Protein AF-Q13ML5-F1 (afdb_monomer_lite)

Secondary structure (DSSP, 8-state):
--HHHHGGGS--TTBS---HHHHHHHHHHHHHHS---TT-SEEEEE-SS--EE-TTS-EE-EEEEEE-TTS-EEEEEE-

Sequence (79 aa):
MDMQRMLSQIGTSKFGTNSLKMITKYMEEVIENSSVSANGKDLIYQFSRNIGENVDGVATNTIKLFFDSKGRVRTAFPL

Structure (mmCIF, N/CA/C/O backbone):
data_AF-Q13ML5-F1
#
_entry.id   AF-Q13ML5-F1
#
loop_
_atom_site.group_PDB
_atom_site.id
_atom_site.type_symbol
_atom_site.label_atom_id
_atom_site.label_alt_id
_atom_site.label_comp_id
_atom_site.label_asym_id
_atom_site.label_entity_id
_atom_site.label_seq_id
_atom_site.pdbx_PDB_ins_code
_atom_site.Cartn_x
_atom_site.Cartn_y
_atom_site.Cartn_z
_atom_site.occupancy
_atom_site.B_iso_or_equiv
_atom_site.auth_seq_id
_atom_site.auth_comp_id
_atom_site.auth_asym_id
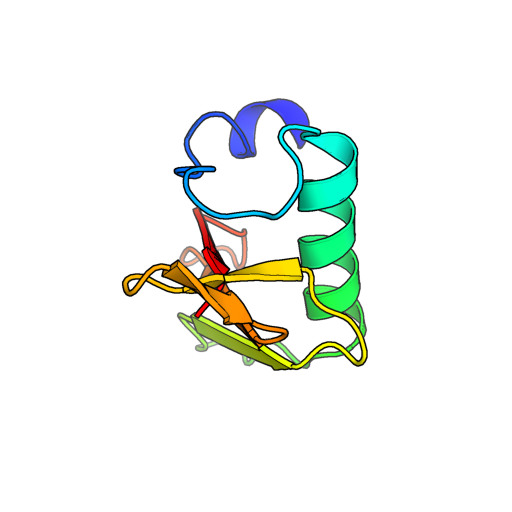_atom_site.auth_atom_id
_atom_site.pdbx_PDB_model_num
ATOM 1 N N . MET A 1 1 ? 9.090 17.901 -7.422 1.00 43.66 1 MET A N 1
ATOM 2 C CA . MET A 1 1 ? 8.091 17.336 -8.356 1.00 43.66 1 MET A CA 1
ATOM 3 C C . MET A 1 1 ? 7.031 16.643 -7.525 1.00 43.66 1 MET A C 1
ATOM 5 O O . MET A 1 1 ? 7.367 15.769 -6.738 1.00 43.66 1 MET A O 1
ATOM 9 N N . ASP A 1 2 ? 5.800 17.130 -7.636 1.00 42.53 2 ASP A N 1
ATOM 10 C CA . ASP A 1 2 ? 4.674 16.911 -6.728 1.00 42.53 2 ASP A CA 1
ATOM 11 C C . ASP A 1 2 ? 4.240 15.451 -6.577 1.00 42.53 2 ASP A C 1
ATOM 13 O O . ASP A 1 2 ? 3.496 14.916 -7.399 1.00 42.53 2 ASP A O 1
ATOM 17 N N . MET A 1 3 ? 4.614 14.838 -5.452 1.00 45.62 3 MET A N 1
ATOM 18 C CA . MET A 1 3 ? 4.049 13.562 -5.000 1.00 45.62 3 MET A CA 1
ATOM 19 C C . MET A 1 3 ? 2.519 13.665 -4.814 1.00 45.62 3 MET A C 1
ATOM 21 O O . MET A 1 3 ? 1.789 12.723 -5.108 1.00 45.62 3 MET A O 1
ATOM 25 N N . GLN A 1 4 ? 2.013 14.853 -4.448 1.00 45.25 4 GLN A N 1
ATOM 26 C CA . GLN A 1 4 ? 0.575 15.136 -4.324 1.00 45.25 4 GLN A CA 1
ATOM 27 C C . GLN A 1 4 ? -0.194 14.996 -5.646 1.00 45.25 4 GLN A C 1
ATOM 29 O O . GLN A 1 4 ? -1.365 14.622 -5.633 1.00 45.25 4 GLN A O 1
ATOM 34 N N . ARG A 1 5 ? 0.450 15.247 -6.794 1.00 42.19 5 ARG A N 1
ATOM 35 C CA . ARG A 1 5 ? -0.211 15.183 -8.105 1.00 42.19 5 ARG A CA 1
ATOM 36 C C . ARG A 1 5 ? -0.314 13.750 -8.645 1.00 42.19 5 ARG A C 1
ATOM 38 O O . ARG A 1 5 ? -1.139 13.504 -9.515 1.00 42.19 5 ARG A O 1
ATOM 45 N N . MET A 1 6 ? 0.479 12.805 -8.122 1.00 47.22 6 MET A N 1
ATOM 46 C CA . MET A 1 6 ? 0.421 11.385 -8.518 1.00 47.22 6 MET A CA 1
ATOM 47 C C . MET A 1 6 ? -0.718 10.609 -7.839 1.00 47.22 6 MET A C 1
ATOM 49 O O . MET A 1 6 ? -1.164 9.598 -8.370 1.00 47.22 6 MET A O 1
ATOM 53 N N . LEU A 1 7 ? -1.225 11.082 -6.697 1.00 50.31 7 LEU A N 1
ATOM 54 C CA . LEU A 1 7 ? -2.187 10.338 -5.874 1.00 50.31 7 LEU A CA 1
ATOM 55 C C . LEU A 1 7 ? -3.658 10.567 -6.262 1.00 50.31 7 LEU A C 1
ATOM 57 O O . LEU A 1 7 ? -4.514 9.787 -5.857 1.00 50.31 7 LEU A O 1
ATOM 61 N N . SER A 1 8 ? -3.972 11.596 -7.061 1.00 42.28 8 SER A N 1
ATOM 62 C CA . SER A 1 8 ? -5.364 11.979 -7.367 1.00 42.28 8 SER A CA 1
ATOM 63 C C . SER A 1 8 ? -6.112 11.005 -8.289 1.00 42.28 8 SER A C 1
ATOM 65 O O . SER A 1 8 ? -7.294 11.212 -8.547 1.00 42.28 8 SER A O 1
ATOM 67 N N . GLN A 1 9 ? -5.436 9.982 -8.824 1.00 42.03 9 GLN A N 1
ATOM 68 C CA . GLN A 1 9 ? -6.026 8.957 -9.697 1.00 42.03 9 GLN A CA 1
ATOM 69 C C . GLN A 1 9 ? -6.088 7.566 -9.056 1.00 42.03 9 GLN A C 1
ATOM 71 O O . GLN A 1 9 ? -6.559 6.623 -9.689 1.00 42.03 9 GLN A O 1
ATOM 76 N N . ILE A 1 10 ? -5.627 7.409 -7.814 1.00 49.22 10 ILE A N 1
ATOM 77 C CA . ILE A 1 10 ? -5.760 6.137 -7.107 1.00 49.22 10 ILE A CA 1
ATOM 78 C C . ILE A 1 10 ? -7.224 6.028 -6.709 1.00 49.22 10 ILE A C 1
ATOM 80 O O . ILE A 1 10 ? -7.702 6.841 -5.926 1.00 49.22 10 ILE A O 1
ATOM 84 N N . GLY A 1 11 ? -7.948 5.063 -7.279 1.00 49.34 11 GLY A N 1
ATOM 85 C CA . GLY A 1 11 ? -9.294 4.729 -6.829 1.00 49.34 11 GLY A CA 1
ATOM 86 C C . GLY A 1 11 ? -9.236 4.391 -5.343 1.00 49.34 11 GLY A C 1
ATOM 87 O O . GLY A 1 11 ? -8.873 3.282 -4.970 1.00 49.34 11 GLY A O 1
ATOM 88 N N . THR A 1 12 ? -9.550 5.359 -4.486 1.00 52.78 12 THR A N 1
ATOM 89 C CA . THR A 1 12 ? -9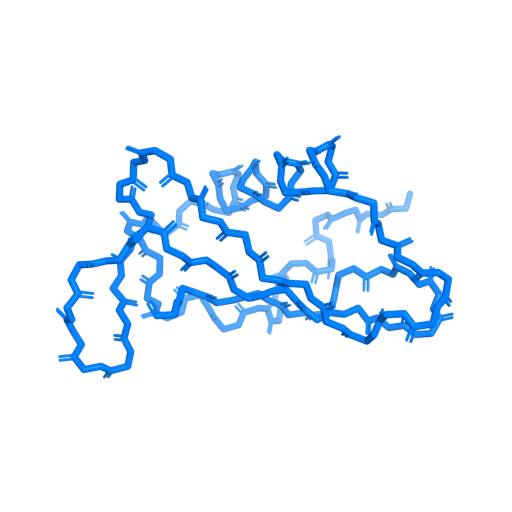.435 5.280 -3.022 1.00 52.78 12 THR A CA 1
ATOM 90 C C . THR A 1 12 ? -10.487 4.364 -2.396 1.00 52.78 12 THR A C 1
ATOM 92 O O . THR A 1 12 ? -10.702 4.417 -1.191 1.00 52.78 12 THR A O 1
ATOM 95 N N . SER A 1 13 ? -11.199 3.563 -3.192 1.00 60.12 13 SER A N 1
ATOM 96 C CA . SER A 1 13 ? -12.583 3.200 -2.891 1.00 60.12 13 SER A CA 1
ATOM 97 C C . SER A 1 13 ? -12.775 2.224 -1.735 1.00 60.12 13 SER A C 1
ATOM 99 O O . SER A 1 13 ? -13.925 1.984 -1.387 1.00 60.12 13 SER A O 1
AT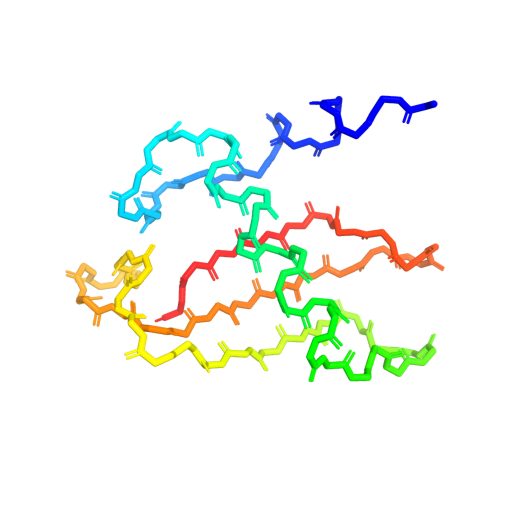OM 101 N N . LYS A 1 14 ? -11.714 1.690 -1.116 1.00 77.50 14 LYS A N 1
ATOM 102 C CA . LYS A 1 14 ? -11.846 0.737 -0.001 1.00 77.50 14 LYS A CA 1
ATOM 103 C C . LYS A 1 14 ? -10.784 0.828 1.095 1.00 77.50 14 LYS A C 1
ATOM 105 O O . LYS A 1 14 ? -10.690 -0.063 1.935 1.00 77.50 14 LYS A O 1
ATOM 110 N N . PHE A 1 15 ? -9.970 1.883 1.116 1.00 86.19 15 PHE A N 1
ATOM 111 C CA . PHE A 1 15 ? -9.113 2.115 2.282 1.00 86.19 15 PHE A CA 1
ATOM 112 C C . PHE A 1 15 ? -9.991 2.464 3.486 1.00 86.19 15 PHE A C 1
ATOM 114 O O . PHE A 1 15 ? -10.973 3.189 3.346 1.00 86.19 15 PHE A O 1
ATOM 121 N N . GLY A 1 16 ? -9.604 2.034 4.688 1.00 85.88 16 GLY A N 1
ATOM 122 C CA . GLY A 1 16 ? -10.314 2.360 5.937 1.00 85.88 16 GLY A CA 1
ATOM 123 C C . GLY A 1 16 ? -10.239 3.847 6.320 1.00 85.88 16 GLY A C 1
ATOM 124 O O . GLY A 1 16 ? -10.556 4.235 7.440 1.00 85.88 16 GLY A O 1
ATOM 125 N N . THR A 1 17 ? -9.751 4.694 5.413 1.00 83.06 17 THR A N 1
ATOM 126 C CA . THR A 1 17 ? -9.579 6.128 5.582 1.00 83.06 17 THR A CA 1
ATOM 127 C C . THR A 1 17 ? -9.675 6.835 4.235 1.00 83.06 17 THR A C 1
ATOM 129 O O . THR A 1 17 ? -9.128 6.375 3.237 1.00 83.06 17 THR A O 1
ATOM 132 N N . ASN A 1 18 ? -10.296 8.013 4.233 1.00 82.62 18 ASN A N 1
ATOM 133 C CA . ASN A 1 18 ? -10.297 8.928 3.087 1.00 82.62 18 ASN A CA 1
ATOM 134 C C . ASN A 1 18 ? -9.113 9.914 3.124 1.00 82.62 18 ASN A C 1
ATOM 136 O O . ASN A 1 18 ? -9.005 10.807 2.285 1.00 82.62 18 ASN A O 1
ATOM 140 N N . SER A 1 19 ? -8.226 9.799 4.119 1.00 84.56 19 SER A N 1
ATOM 141 C CA . SER A 1 19 ? -7.074 10.686 4.262 1.00 84.56 19 SER A CA 1
ATOM 142 C C . SER A 1 19 ? -5.970 10.290 3.289 1.00 84.56 19 SER A C 1
ATOM 144 O O . SER A 1 19 ? -5.269 9.299 3.500 1.00 84.56 19 SER A O 1
ATOM 146 N N . LEU A 1 20 ? -5.750 11.119 2.265 1.00 83.81 20 LEU A N 1
ATOM 147 C CA . LEU A 1 20 ? -4.649 10.944 1.311 1.00 83.81 20 LEU A CA 1
ATOM 148 C C . LEU A 1 20 ? -3.301 10.784 2.019 1.00 83.81 20 LEU A C 1
ATOM 150 O O . LEU A 1 20 ? -2.532 9.903 1.664 1.00 83.81 20 LEU A O 1
ATOM 154 N N . LYS A 1 21 ? -3.051 11.564 3.079 1.00 86.81 21 LYS A N 1
ATOM 155 C CA . LYS A 1 21 ? -1.812 11.483 3.864 1.00 86.81 21 LYS A CA 1
ATOM 156 C C . LYS A 1 21 ? -1.609 10.101 4.494 1.00 86.81 21 LYS A C 1
ATOM 158 O O . LYS A 1 21 ? -0.482 9.625 4.556 1.00 86.81 21 LYS A O 1
ATOM 163 N N . MET A 1 22 ? -2.676 9.467 4.981 1.00 86.88 22 MET A N 1
ATOM 164 C CA . MET A 1 22 ? -2.599 8.116 5.553 1.00 86.88 22 MET A CA 1
ATOM 165 C C . MET A 1 22 ? -2.372 7.067 4.466 1.00 86.88 22 MET A C 1
ATOM 167 O O . MET A 1 22 ? -1.542 6.180 4.636 1.00 86.88 22 MET A O 1
ATOM 171 N N . ILE A 1 23 ? -3.058 7.210 3.333 1.00 87.19 23 ILE A N 1
ATOM 172 C CA . ILE A 1 23 ? -2.893 6.329 2.175 1.00 87.19 23 ILE A CA 1
ATOM 173 C C . ILE A 1 23 ? -1.452 6.391 1.642 1.00 87.19 23 ILE A C 1
ATOM 175 O O . ILE A 1 23 ? -0.853 5.350 1.383 1.00 87.19 23 ILE A O 1
ATOM 179 N N . THR A 1 24 ? -0.861 7.586 1.547 1.00 86.81 24 THR A N 1
ATOM 180 C CA . THR A 1 24 ? 0.550 7.760 1.167 1.00 86.81 24 THR A CA 1
ATOM 181 C C . THR A 1 24 ? 1.483 7.038 2.128 1.00 86.81 24 THR A C 1
ATOM 183 O O . THR A 1 24 ? 2.355 6.306 1.673 1.00 86.81 24 THR A O 1
ATOM 186 N N . LYS A 1 25 ? 1.254 7.156 3.442 1.00 90.12 25 LYS A N 1
ATOM 187 C CA . LYS A 1 25 ? 2.061 6.449 4.446 1.00 90.12 25 LYS A CA 1
ATOM 188 C C . LYS A 1 25 ? 2.019 4.931 4.285 1.00 90.12 25 LYS A C 1
ATOM 190 O O . LYS A 1 25 ? 3.038 4.283 4.479 1.00 90.12 25 LYS A O 1
ATOM 195 N N . TYR A 1 26 ? 0.869 4.355 3.922 1.00 89.69 26 TYR A N 1
ATOM 196 C CA . TYR A 1 26 ? 0.803 2.921 3.623 1.00 89.69 26 TYR A CA 1
ATOM 197 C C . TYR A 1 26 ? 1.702 2.557 2.440 1.00 89.69 26 TYR A C 1
ATOM 199 O O . TYR A 1 26 ? 2.400 1.554 2.497 1.00 89.69 26 TYR A O 1
ATOM 207 N N . MET A 1 27 ? 1.715 3.368 1.380 1.00 88.56 27 MET A N 1
ATOM 208 C CA . MET A 1 27 ? 2.571 3.114 0.216 1.00 88.56 27 MET A CA 1
ATOM 209 C C . MET A 1 27 ? 4.055 3.256 0.553 1.00 88.56 27 MET A C 1
ATOM 211 O O . MET A 1 27 ? 4.851 2.435 0.108 1.00 88.56 27 MET A O 1
ATOM 215 N N . GLU A 1 28 ? 4.420 4.270 1.337 1.00 88.69 28 GLU A N 1
ATOM 216 C CA . GLU A 1 28 ? 5.791 4.476 1.816 1.00 88.69 28 GLU A CA 1
ATOM 217 C C . GLU A 1 28 ? 6.266 3.275 2.643 1.00 88.69 28 GLU A C 1
ATOM 219 O O . GLU A 1 28 ? 7.302 2.701 2.322 1.00 88.69 28 GLU A O 1
ATOM 224 N N . GLU A 1 29 ? 5.464 2.810 3.609 1.00 90.12 29 GLU A N 1
ATOM 225 C CA . GLU A 1 29 ? 5.783 1.628 4.426 1.00 90.12 29 GLU A CA 1
ATOM 226 C C . GLU A 1 29 ? 6.014 0.386 3.557 1.00 90.12 29 GLU A C 1
ATOM 228 O O . GLU A 1 29 ? 6.958 -0.369 3.779 1.00 90.12 29 GLU A O 1
ATOM 233 N N . VAL A 1 30 ? 5.190 0.187 2.528 1.00 89.31 30 VAL A N 1
ATOM 234 C CA . VAL A 1 30 ? 5.344 -0.939 1.601 1.00 89.31 30 VAL A CA 1
ATOM 235 C C . VAL A 1 30 ? 6.661 -0.850 0.831 1.00 89.31 30 VAL A C 1
ATOM 237 O O . VAL A 1 30 ? 7.360 -1.854 0.715 1.00 89.31 30 VAL A O 1
ATOM 240 N N . ILE A 1 31 ? 7.002 0.331 0.308 1.00 85.44 31 ILE A N 1
ATOM 241 C CA . ILE A 1 31 ? 8.225 0.559 -0.477 1.00 85.44 31 ILE A CA 1
ATOM 242 C C . ILE A 1 31 ? 9.475 0.415 0.398 1.00 85.44 31 ILE A C 1
ATOM 244 O O . ILE A 1 31 ? 10.466 -0.148 -0.054 1.00 85.44 31 ILE A O 1
ATOM 248 N N . GLU A 1 32 ? 9.433 0.890 1.642 1.00 87.31 32 GLU A N 1
ATOM 249 C CA . GLU A 1 32 ? 10.550 0.782 2.588 1.00 87.31 32 GLU A CA 1
ATOM 250 C C . GLU A 1 32 ? 10.808 -0.665 3.024 1.00 87.31 32 GLU A C 1
ATOM 252 O O . GLU A 1 32 ? 11.961 -1.069 3.173 1.00 87.31 32 GLU A O 1
ATOM 257 N N . ASN A 1 33 ? 9.747 -1.458 3.206 1.00 86.38 33 ASN A N 1
ATOM 258 C CA . ASN A 1 33 ? 9.849 -2.828 3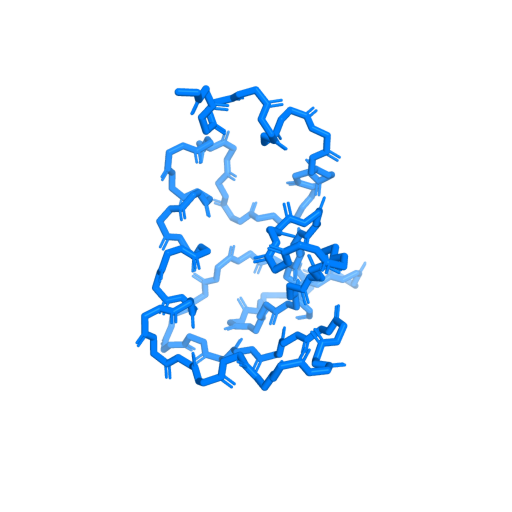.719 1.00 86.38 33 ASN A CA 1
ATOM 259 C C . ASN A 1 33 ? 9.941 -3.896 2.624 1.00 86.38 33 ASN A C 1
ATOM 261 O O . ASN A 1 33 ? 10.105 -5.077 2.932 1.00 86.38 33 ASN A O 1
ATOM 265 N N . SER A 1 34 ? 9.843 -3.513 1.351 1.00 78.94 34 SER A N 1
ATOM 266 C CA . SER A 1 34 ? 9.807 -4.465 0.243 1.00 78.94 34 SER A CA 1
ATOM 267 C C . SER A 1 34 ? 10.850 -4.131 -0.814 1.00 78.94 34 SER A C 1
ATOM 269 O O . SER A 1 34 ? 10.985 -2.994 -1.255 1.00 78.94 34 SER A O 1
ATOM 271 N N . SER A 1 35 ? 11.564 -5.148 -1.296 1.00 70.19 35 SER A N 1
ATOM 272 C CA . SER A 1 35 ? 12.464 -4.978 -2.435 1.00 70.19 35 SER A CA 1
ATOM 273 C C . SER A 1 35 ? 11.647 -4.975 -3.728 1.00 70.19 35 SER A C 1
ATOM 275 O O . SER A 1 35 ? 11.207 -6.023 -4.206 1.00 70.19 35 SER A O 1
ATOM 277 N N . VAL A 1 36 ? 11.414 -3.790 -4.298 1.00 65.12 36 VAL A N 1
ATOM 278 C CA . VAL A 1 36 ? 10.832 -3.670 -5.640 1.00 65.12 36 VAL A CA 1
ATOM 279 C C . VAL A 1 36 ? 11.867 -4.205 -6.630 1.00 65.12 36 VAL A C 1
ATOM 281 O O . VAL A 1 36 ? 12.876 -3.554 -6.902 1.00 65.12 36 VAL A O 1
ATOM 284 N N . SER A 1 37 ? 11.659 -5.417 -7.150 1.00 58.47 37 SER A N 1
ATOM 285 C CA . SER A 1 37 ? 12.528 -5.940 -8.209 1.00 58.47 37 SER A CA 1
ATOM 286 C C . SER A 1 37 ? 12.483 -5.002 -9.422 1.00 58.47 37 SER A C 1
ATOM 288 O O . SER A 1 37 ? 11.427 -4.464 -9.748 1.00 58.47 37 SER A O 1
ATOM 290 N N . ALA A 1 38 ? 13.607 -4.820 -10.123 1.00 54.19 38 ALA A N 1
ATOM 291 C CA . ALA A 1 38 ? 13.716 -3.887 -11.256 1.00 54.19 38 ALA A CA 1
ATOM 292 C C . ALA A 1 38 ? 12.709 -4.153 -12.402 1.00 54.19 38 ALA A C 1
ATOM 294 O O . ALA A 1 38 ? 12.491 -3.286 -13.243 1.00 54.19 38 ALA A O 1
ATOM 295 N N . ASN A 1 39 ? 12.076 -5.333 -12.411 1.00 59.12 39 ASN A N 1
ATOM 296 C CA . ASN A 1 39 ? 11.059 -5.757 -13.377 1.00 59.12 39 ASN A CA 1
ATOM 297 C C . ASN A 1 39 ? 9.660 -5.955 -12.754 1.00 59.12 39 ASN A C 1
ATOM 299 O O . ASN A 1 39 ? 8.729 -6.361 -13.454 1.00 59.12 39 ASN A O 1
ATOM 303 N N . GLY A 1 40 ? 9.506 -5.715 -11.450 1.00 63.66 40 GLY A N 1
ATOM 304 C CA . GLY A 1 40 ? 8.266 -5.925 -10.713 1.00 63.66 40 GLY A CA 1
ATOM 305 C C . GLY A 1 40 ? 7.218 -4.897 -11.116 1.00 63.66 40 GLY A C 1
ATOM 306 O O . GLY A 1 40 ? 7.343 -3.715 -10.808 1.00 63.66 40 GLY A O 1
ATOM 307 N N . LYS A 1 41 ? 6.177 -5.345 -11.822 1.00 79.50 41 LYS A N 1
ATOM 308 C CA . LYS A 1 41 ? 5.036 -4.495 -12.203 1.00 79.50 41 LYS A CA 1
ATOM 309 C C . LYS A 1 41 ? 4.063 -4.288 -11.042 1.00 79.50 41 LYS A C 1
ATOM 311 O O . LYS A 1 41 ? 3.252 -3.362 -11.080 1.00 79.50 41 LYS A O 1
ATOM 316 N N . ASP A 1 42 ? 4.146 -5.141 -10.029 1.00 85.00 42 ASP A N 1
ATOM 317 C CA . ASP A 1 42 ? 3.296 -5.140 -8.856 1.00 85.00 42 ASP A CA 1
ATOM 318 C C . ASP A 1 42 ? 4.023 -5.639 -7.604 1.00 85.00 42 ASP A C 1
ATOM 320 O O . ASP A 1 42 ? 5.080 -6.267 -7.668 1.00 85.00 42 ASP A O 1
ATOM 324 N N . LEU A 1 43 ? 3.442 -5.316 -6.452 1.00 88.19 43 LEU A N 1
ATOM 325 C CA . LEU A 1 43 ? 3.932 -5.703 -5.137 1.00 88.19 43 LEU A CA 1
ATOM 326 C C . LEU A 1 43 ? 2.745 -5.958 -4.219 1.00 88.19 43 LEU A C 1
ATOM 328 O O . LEU A 1 43 ? 1.803 -5.167 -4.184 1.00 88.19 43 LEU A O 1
ATOM 332 N N . ILE A 1 44 ? 2.789 -7.073 -3.497 1.00 89.75 44 ILE A N 1
ATOM 333 C CA . ILE A 1 44 ? 1.791 -7.431 -2.492 1.00 89.75 44 ILE A CA 1
ATOM 334 C C . ILE A 1 44 ? 2.465 -7.380 -1.129 1.00 89.75 44 ILE A C 1
ATOM 336 O O . ILE A 1 44 ? 3.522 -7.980 -0.941 1.00 89.75 44 ILE A O 1
ATOM 340 N N . TYR A 1 45 ? 1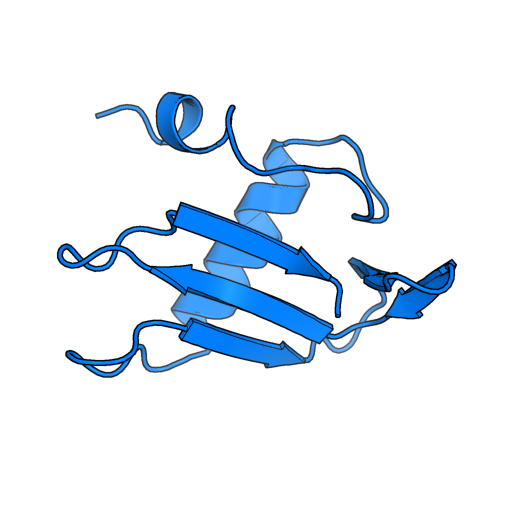.854 -6.661 -0.197 1.00 91.31 45 TYR A N 1
ATOM 341 C CA . TYR A 1 45 ? 2.372 -6.503 1.156 1.00 91.31 45 TYR A CA 1
ATOM 342 C C . TYR A 1 45 ? 1.255 -6.693 2.173 1.00 91.31 45 TYR A C 1
ATOM 344 O O . TYR A 1 45 ? 0.128 -6.235 1.966 1.00 91.31 45 TYR A O 1
ATOM 352 N N . GLN A 1 46 ? 1.583 -7.362 3.275 1.00 93.69 46 GLN A N 1
ATOM 353 C CA . GLN A 1 46 ? 0.659 -7.631 4.364 1.00 93.69 46 GLN A CA 1
ATOM 354 C C . GLN A 1 46 ? 1.054 -6.817 5.597 1.00 93.69 46 GLN A C 1
ATOM 356 O O . GLN A 1 46 ? 2.128 -6.994 6.165 1.00 93.69 46 GLN A O 1
ATOM 361 N N . PHE A 1 47 ? 0.160 -5.937 6.027 1.00 92.88 47 PHE A N 1
ATOM 362 C CA . PHE A 1 47 ? 0.296 -5.169 7.254 1.00 92.88 47 PHE A CA 1
ATOM 363 C C . PHE A 1 47 ? -0.079 -6.014 8.478 1.00 92.88 47 PHE A C 1
ATOM 365 O O . PHE A 1 47 ? -0.917 -6.913 8.426 1.00 92.88 47 PHE A O 1
ATOM 372 N N . SER A 1 48 ? 0.460 -5.645 9.639 1.00 93.56 48 SER A N 1
ATOM 373 C CA . SER A 1 48 ? 0.023 -6.182 10.938 1.00 93.56 48 SER A CA 1
ATOM 374 C C . SER A 1 48 ? -1.339 -5.644 11.397 1.00 93.56 48 SER A C 1
ATOM 376 O O . SER A 1 48 ? -1.884 -6.100 12.400 1.00 93.56 48 SER A O 1
ATOM 378 N N . ARG A 1 49 ? -1.891 -4.661 10.678 1.00 93.06 49 ARG A N 1
ATOM 379 C CA . ARG A 1 49 ? -3.122 -3.939 11.012 1.00 93.06 49 ARG A CA 1
ATOM 380 C C . ARG A 1 49 ? -4.086 -3.937 9.836 1.00 93.06 49 ARG A C 1
ATOM 382 O O . ARG A 1 49 ? -3.656 -3.988 8.688 1.00 93.06 49 ARG A O 1
ATOM 389 N N . ASN A 1 50 ? -5.378 -3.822 10.129 1.00 93.69 50 ASN A N 1
ATOM 390 C CA . ASN A 1 50 ? -6.369 -3.548 9.096 1.00 93.69 50 ASN A CA 1
ATOM 391 C C . ASN A 1 50 ? -6.055 -2.202 8.413 1.00 93.69 50 ASN A C 1
ATOM 393 O O . ASN A 1 50 ? -5.709 -1.223 9.083 1.00 93.69 50 ASN A O 1
ATOM 397 N N . ILE A 1 51 ? -6.168 -2.174 7.087 1.00 93.12 51 ILE A N 1
ATOM 398 C CA . ILE A 1 51 ? -5.958 -0.976 6.262 1.00 93.12 51 ILE A CA 1
ATOM 399 C C . ILE A 1 51 ? -7.193 -0.593 5.436 1.00 93.12 51 ILE A C 1
ATOM 401 O O . ILE A 1 51 ? -7.178 0.425 4.739 1.00 93.12 51 ILE A O 1
ATOM 405 N N . GLY A 1 52 ? -8.255 -1.394 5.496 1.00 92.56 52 GLY A N 1
ATOM 406 C CA . GLY A 1 52 ? -9.476 -1.203 4.729 1.00 92.56 52 GLY A CA 1
ATOM 407 C C . GLY A 1 52 ? -10.251 -2.493 4.512 1.00 92.56 52 GLY A C 1
ATOM 408 O O . GLY A 1 52 ? -10.218 -3.407 5.341 1.00 92.56 52 GLY A O 1
ATOM 409 N N . GLU A 1 53 ? -10.934 -2.549 3.377 1.00 92.25 53 GLU A N 1
ATOM 410 C CA . GLU A 1 53 ? -11.785 -3.656 2.953 1.00 92.25 53 GLU A CA 1
ATOM 411 C C . GLU A 1 53 ? -11.408 -4.137 1.551 1.00 92.25 53 GLU A C 1
ATOM 413 O O . GLU A 1 53 ? -10.961 -3.364 0.703 1.00 92.25 53 GLU A O 1
ATOM 418 N N . ASN A 1 54 ? -11.620 -5.420 1.283 1.00 87.38 54 ASN A N 1
ATOM 419 C CA . ASN A 1 54 ? -11.448 -5.987 -0.047 1.00 87.38 54 ASN A CA 1
ATOM 420 C C . ASN A 1 54 ? -12.670 -5.764 -0.950 1.00 87.38 54 ASN A C 1
ATOM 422 O O . ASN A 1 54 ? -13.667 -5.149 -0.563 1.00 87.38 54 ASN A O 1
ATOM 426 N N . VAL A 1 55 ? -12.631 -6.292 -2.179 1.00 82.19 55 VAL A N 1
ATOM 427 C CA . VAL A 1 55 ? -13.739 -6.192 -3.149 1.00 82.19 55 VAL A CA 1
ATOM 428 C C . VAL A 1 55 ? -15.080 -6.714 -2.617 1.00 82.19 55 VAL A C 1
ATOM 430 O O . VAL A 1 55 ? -16.108 -6.137 -2.976 1.00 82.19 55 VAL A O 1
ATOM 433 N N . ASP A 1 56 ? -15.059 -7.651 -1.672 1.00 84.06 56 ASP A N 1
ATOM 434 C CA . ASP A 1 56 ? -16.239 -8.254 -1.042 1.00 84.06 56 ASP A CA 1
ATOM 435 C C . ASP A 1 56 ? -16.713 -7.513 0.227 1.00 84.06 56 ASP A C 1
ATOM 437 O O . ASP A 1 56 ? -17.715 -7.895 0.825 1.00 84.06 56 ASP A O 1
ATOM 441 N N . GLY A 1 57 ? -16.022 -6.444 0.646 1.00 86.75 57 GLY A N 1
ATOM 442 C CA . GLY A 1 57 ? -16.348 -5.684 1.864 1.00 86.75 57 GLY A CA 1
ATOM 443 C C . GLY A 1 57 ? -15.794 -6.309 3.148 1.00 86.75 57 GLY A C 1
ATOM 444 O O . GLY A 1 57 ? -16.196 -5.943 4.249 1.00 86.75 57 GLY A O 1
ATOM 445 N N . VAL A 1 58 ? -14.875 -7.269 3.031 1.00 90.38 58 VAL A N 1
ATOM 446 C CA . VAL A 1 58 ? -14.230 -7.914 4.176 1.00 90.38 58 VAL A CA 1
ATOM 447 C C . VAL A 1 58 ? -13.003 -7.115 4.588 1.00 90.38 58 VAL A C 1
ATOM 449 O O . VAL A 1 58 ? -12.161 -6.770 3.759 1.00 90.38 58 VAL A O 1
ATOM 452 N N . ALA A 1 59 ? -12.888 -6.862 5.890 1.00 94.00 59 ALA A N 1
ATOM 453 C CA . ALA A 1 59 ? -11.722 -6.268 6.526 1.00 94.00 59 ALA A CA 1
ATOM 454 C C . ALA A 1 59 ? -10.414 -6.943 6.068 1.00 94.00 59 ALA A C 1
ATOM 456 O O . ALA A 1 59 ? -10.234 -8.145 6.252 1.00 94.00 59 ALA A O 1
ATOM 457 N N . THR A 1 60 ? -9.475 -6.160 5.535 1.00 94.62 60 THR A N 1
ATOM 458 C CA . THR A 1 60 ? -8.189 -6.660 5.043 1.00 94.62 60 THR A CA 1
ATOM 459 C C . THR A 1 60 ? -7.002 -5.898 5.610 1.00 94.62 60 THR A C 1
A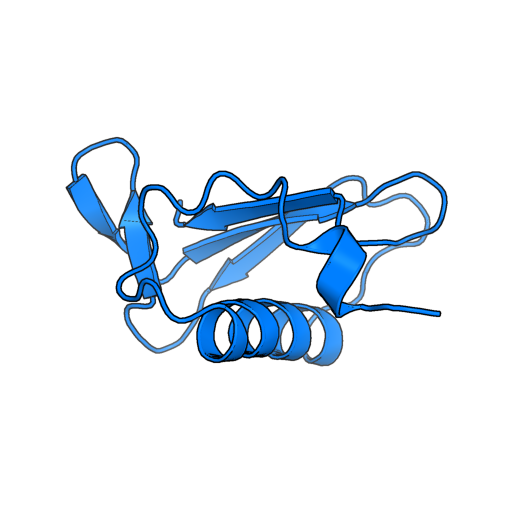TOM 461 O O . THR A 1 60 ? -7.061 -4.709 5.940 1.00 94.62 60 THR A O 1
ATOM 464 N N . ASN A 1 61 ? -5.895 -6.620 5.726 1.00 95.19 61 ASN A N 1
ATOM 465 C CA . ASN A 1 61 ? -4.581 -6.095 6.050 1.00 95.19 61 ASN A CA 1
ATOM 466 C C . ASN A 1 61 ? -3.608 -6.187 4.867 1.00 95.19 61 ASN A C 1
ATOM 468 O O . ASN A 1 61 ? -2.424 -5.926 5.041 1.00 95.19 61 ASN A O 1
ATOM 472 N N . THR A 1 62 ? -4.070 -6.574 3.680 1.00 92.75 62 THR A N 1
ATOM 473 C CA . THR A 1 62 ? -3.209 -6.773 2.511 1.00 92.75 62 THR A CA 1
ATOM 474 C C . THR A 1 62 ? -3.431 -5.659 1.502 1.00 92.75 62 THR A C 1
ATOM 476 O O . THR A 1 62 ? -4.564 -5.259 1.249 1.00 92.75 62 THR A O 1
ATOM 479 N N . ILE A 1 63 ? -2.352 -5.158 0.909 1.00 90.44 63 ILE A N 1
ATOM 480 C CA . ILE A 1 63 ? -2.392 -4.174 -0.174 1.00 90.44 63 ILE A CA 1
ATOM 481 C C . ILE A 1 63 ? -1.699 -4.728 -1.412 1.00 90.44 63 ILE A C 1
ATOM 483 O O . ILE A 1 63 ? -0.694 -5.438 -1.312 1.00 90.44 63 ILE A O 1
ATOM 487 N N . LYS A 1 64 ? -2.199 -4.341 -2.584 1.00 89.50 64 LYS A N 1
ATOM 488 C CA . LYS A 1 64 ? -1.501 -4.508 -3.855 1.00 89.50 64 LYS A CA 1
ATOM 489 C C . LYS A 1 64 ? -1.132 -3.152 -4.433 1.00 89.50 64 LYS A C 1
ATOM 491 O O . LYS A 1 64 ? -2.008 -2.312 -4.627 1.00 89.50 64 LYS A O 1
ATOM 496 N N . LEU A 1 65 ? 0.149 -2.950 -4.723 1.00 88.75 65 LEU A N 1
ATOM 497 C CA . LEU A 1 65 ? 0.680 -1.787 -5.431 1.00 88.75 65 LEU A CA 1
ATOM 498 C C . LEU A 1 65 ? 1.030 -2.185 -6.860 1.00 88.75 65 LEU A C 1
ATOM 500 O O . LEU A 1 65 ? 1.528 -3.280 -7.100 1.00 88.75 65 LEU A O 1
ATOM 504 N N . PHE A 1 66 ? 0.814 -1.268 -7.792 1.00 86.75 66 PHE A N 1
ATOM 505 C CA . PHE A 1 66 ? 1.254 -1.363 -9.177 1.00 86.75 66 PHE A CA 1
ATOM 506 C C . PHE A 1 66 ? 2.198 -0.217 -9.482 1.00 86.75 66 PHE A C 1
ATOM 508 O O . PHE A 1 66 ? 1.903 0.937 -9.151 1.00 86.75 66 PHE A O 1
ATOM 515 N N . PHE A 1 67 ? 3.291 -0.529 -10.165 1.00 84.12 67 PHE A N 1
ATOM 516 C CA . PHE A 1 67 ? 4.312 0.437 -10.540 1.00 84.12 67 PHE A CA 1
ATOM 517 C C . PHE A 1 67 ? 4.309 0.673 -12.053 1.00 84.12 67 PHE A C 1
ATOM 519 O O . PHE A 1 67 ? 3.930 -0.194 -12.843 1.00 84.12 67 PHE A O 1
ATOM 526 N N . ASP A 1 68 ? 4.701 1.874 -12.469 1.00 82.00 68 ASP A N 1
ATOM 527 C CA . ASP A 1 68 ? 5.013 2.165 -13.866 1.00 82.00 68 ASP A CA 1
ATOM 528 C C . ASP A 1 68 ? 6.432 1.689 -14.238 1.00 82.00 68 ASP A C 1
ATOM 530 O O . ASP A 1 68 ? 7.208 1.229 -13.400 1.00 82.00 68 ASP A O 1
ATOM 534 N N . SER A 1 69 ? 6.806 1.824 -15.514 1.00 78.81 69 SER A N 1
ATOM 535 C CA . SER A 1 69 ? 8.145 1.457 -16.005 1.00 78.81 69 SER A CA 1
ATOM 536 C C . SER A 1 69 ? 9.284 2.321 -15.449 1.00 78.81 69 SER A C 1
ATOM 538 O O . SER A 1 69 ? 10.449 2.039 -15.715 1.00 78.81 69 SER A O 1
ATOM 540 N N . LYS A 1 70 ? 8.967 3.381 -14.699 1.00 79.69 70 LYS A N 1
ATOM 541 C CA . LYS A 1 70 ? 9.919 4.260 -14.011 1.00 79.69 70 LYS A CA 1
ATOM 542 C C . LYS A 1 70 ? 9.984 3.955 -12.508 1.00 79.69 70 LYS A C 1
ATOM 544 O O . LYS A 1 70 ? 10.606 4.725 -11.778 1.00 79.69 70 LYS A O 1
ATOM 549 N N . GLY A 1 71 ? 9.335 2.880 -12.047 1.00 75.75 71 GLY A N 1
ATOM 550 C CA . GLY A 1 71 ? 9.296 2.472 -10.642 1.00 75.75 71 GLY A CA 1
ATOM 551 C C . GLY A 1 71 ? 8.391 3.340 -9.765 1.00 75.75 71 GLY A C 1
ATOM 552 O O . GLY A 1 71 ? 8.530 3.329 -8.545 1.00 75.75 71 GLY A O 1
ATOM 553 N N . ARG A 1 72 ? 7.476 4.122 -10.349 1.00 82.00 72 ARG A N 1
ATOM 554 C CA . ARG A 1 72 ? 6.562 4.991 -9.592 1.00 82.00 72 ARG A CA 1
ATOM 555 C C . ARG A 1 72 ? 5.241 4.285 -9.339 1.00 82.00 72 ARG A C 1
ATOM 557 O O . ARG A 1 72 ? 4.728 3.613 -10.230 1.00 82.00 72 ARG A O 1
ATOM 564 N N . VAL A 1 73 ? 4.652 4.489 -8.159 1.00 83.00 73 VAL A N 1
ATOM 565 C CA . VAL A 1 73 ? 3.328 3.939 -7.835 1.00 83.00 73 VAL A CA 1
ATOM 566 C C . VAL A 1 73 ? 2.284 4.541 -8.774 1.00 83.00 73 VAL A C 1
ATOM 568 O O . VAL A 1 73 ? 2.067 5.752 -8.796 1.00 83.00 73 VAL A O 1
ATOM 571 N N . ARG A 1 74 ? 1.631 3.679 -9.551 1.00 85.56 74 ARG A N 1
ATOM 572 C CA . ARG A 1 74 ? 0.526 4.026 -10.450 1.00 85.56 74 ARG A CA 1
ATOM 573 C C . ARG A 1 74 ? -0.827 3.830 -9.774 1.00 85.56 74 ARG A C 1
ATOM 575 O O . ARG A 1 74 ? -1.766 4.577 -10.028 1.00 85.56 74 ARG A O 1
ATOM 582 N N . THR A 1 75 ? -0.959 2.783 -8.969 1.00 85.81 75 THR A N 1
ATOM 583 C CA . THR A 1 75 ? -2.212 2.411 -8.303 1.00 85.81 75 THR A CA 1
ATOM 584 C C . THR A 1 75 ? -1.901 1.565 -7.083 1.00 85.81 75 THR A C 1
ATOM 586 O O . THR A 1 75 ? -0.964 0.772 -7.112 1.00 85.81 75 THR A O 1
ATOM 589 N N . ALA A 1 76 ? -2.706 1.715 -6.035 1.00 86.06 76 ALA A N 1
ATOM 590 C CA . ALA A 1 76 ? -2.717 0.797 -4.910 1.00 86.06 76 ALA A CA 1
ATOM 591 C C . ALA A 1 76 ? -4.153 0.555 -4.448 1.00 86.06 76 ALA A C 1
ATOM 593 O O . ALA A 1 76 ? -4.966 1.480 -4.489 1.00 86.06 76 ALA A O 1
ATOM 594 N N . PHE A 1 77 ? -4.455 -0.654 -3.990 1.00 87.38 77 PHE A N 1
ATOM 595 C CA . PHE A 1 77 ? -5.743 -0.960 -3.374 1.00 87.38 77 PHE A CA 1
ATOM 596 C C . PHE A 1 77 ? -5.621 -2.074 -2.329 1.00 87.38 77 PHE A C 1
ATOM 598 O O . PHE A 1 77 ? -4.752 -2.944 -2.472 1.00 87.38 77 PHE A O 1
ATOM 605 N N . PRO A 1 78 ? -6.465 -2.055 -1.281 1.00 89.69 78 PRO A N 1
ATOM 606 C CA . PRO A 1 78 ? -6.583 -3.173 -0.354 1.00 89.69 78 PRO A CA 1
ATOM 607 C C . PRO A 1 78 ? -7.140 -4.419 -1.063 1.00 89.69 78 PRO A C 1
ATOM 609 O O . PRO A 1 78 ? -8.014 -4.299 -1.927 1.00 89.69 78 PRO A O 1
ATOM 612 N N . LEU A 1 79 ? -6.598 -5.592 -0.724 1.00 87.12 79 LEU A N 1
ATOM 613 C CA . LEU A 1 79 ? -6.925 -6.897 -1.317 1.00 87.12 79 LEU A CA 1
ATOM 614 C C . LEU A 1 79 ? -7.850 -7.746 -0.470 1.00 87.12 79 LEU A C 1
ATOM 616 O O . LEU A 1 79 ? -7.706 -7.716 0.767 1.00 87.12 79 LEU A O 1
#

Foldseek 3Di:
DDPPVLQPPAPAPWFPDPDSVVVVVVVVVQPVVDDCPLPRQKDKDFAPDFGGADPVRHTGRMKMFGADNVRHTNYMDTD

pLDDT: mean 78.7, std 16.22, range [42.03, 95.19]

Organism: Paraburkholderia xenovorans (strain LB400) (NCBI:txid266265)

Radius of gyration: 12.01 Å; chains: 1; bounding box: 30×26×27 Å